Protein AF-A0A662UDS1-F1 (afdb_monomer_lite)

Foldseek 3Di:
DDDDDDDPDPPPPDPDDDDDDDDDDDDDPPDDLVCQQDPVSVQVVVVVVCVVVVWAWDDKDWDRDPSGIWIWTDTVVDIDID

Structure (mmCIF, N/CA/C/O backbone):
data_AF-A0A662UDS1-F1
#
_entry.id   AF-A0A662UDS1-F1
#
loop_
_atom_site.group_PDB
_atom_site.id
_atom_site.type_symbol
_atom_site.label_atom_id
_atom_site.label_alt_id
_atom_site.label_comp_id
_atom_site.label_asym_id
_atom_site.label_entity_id
_atom_site.label_seq_id
_atom_site.pdbx_PDB_ins_code
_atom_site.Cartn_x
_atom_site.Cartn_y
_atom_site.Cartn_z
_atom_site.occupancy
_atom_site.B_iso_or_equiv
_atom_site.auth_seq_id
_atom_site.auth_comp_id
_atom_site.auth_asym_id
_atom_site.auth_atom_id
_atom_site.pdbx_PDB_model_num
ATOM 1 N N . MET A 1 1 ? 13.491 -5.671 64.473 1.00 39.91 1 MET A N 1
ATOM 2 C CA . MET A 1 1 ? 14.237 -4.755 63.583 1.00 39.91 1 MET A CA 1
ATOM 3 C C . MET A 1 1 ? 14.499 -5.555 62.316 1.00 39.91 1 MET A C 1
ATOM 5 O O . MET A 1 1 ? 15.159 -6.571 62.428 1.00 39.91 1 MET A O 1
ATOM 9 N N . THR A 1 2 ? 13.886 -5.327 61.156 1.00 40.97 2 THR A N 1
ATOM 10 C CA . THR A 1 2 ? 13.372 -4.092 60.529 1.00 40.97 2 THR A CA 1
ATOM 11 C C . THR A 1 2 ? 12.365 -4.556 59.451 1.00 40.97 2 THR A C 1
ATOM 13 O O . THR A 1 2 ? 12.683 -5.477 58.710 1.00 40.97 2 THR A O 1
ATOM 16 N N . GLN A 1 3 ? 11.068 -4.216 59.541 1.00 43.44 3 GLN A N 1
ATOM 17 C CA . GLN A 1 3 ? 10.356 -3.257 58.659 1.00 43.44 3 GLN A CA 1
ATOM 18 C C . GLN A 1 3 ? 10.758 -3.340 57.162 1.00 43.44 3 GLN A C 1
ATOM 20 O O . GLN A 1 3 ? 11.936 -3.303 56.850 1.00 43.44 3 GLN A O 1
ATOM 25 N N . ALA A 1 4 ? 9.863 -3.387 56.171 1.00 43.44 4 ALA A N 1
ATOM 26 C CA . ALA A 1 4 ? 8.535 -2.790 56.111 1.00 43.44 4 ALA A CA 1
ATOM 27 C C . ALA A 1 4 ? 7.661 -3.402 54.997 1.00 43.44 4 ALA A C 1
ATOM 29 O O . ALA A 1 4 ? 8.145 -3.890 53.976 1.00 43.44 4 ALA A O 1
ATOM 30 N N . ALA A 1 5 ? 6.352 -3.297 55.221 1.00 51.19 5 ALA A N 1
ATOM 31 C CA . ALA A 1 5 ? 5.269 -3.540 54.286 1.00 51.19 5 ALA A CA 1
ATOM 32 C C . ALA A 1 5 ? 5.464 -2.831 52.933 1.00 51.19 5 ALA A C 1
ATOM 34 O O . ALA A 1 5 ? 5.767 -1.638 52.883 1.00 51.19 5 ALA A O 1
ATOM 35 N N . ARG A 1 6 ? 5.176 -3.543 51.839 1.00 47.00 6 ARG A N 1
ATOM 36 C CA . ARG A 1 6 ? 4.734 -2.929 50.584 1.00 47.00 6 ARG A CA 1
ATOM 37 C C . ARG A 1 6 ? 3.280 -3.313 50.361 1.00 47.00 6 ARG A C 1
ATOM 39 O O . ARG A 1 6 ? 2.929 -4.481 50.240 1.00 47.00 6 ARG A O 1
ATOM 46 N N . THR A 1 7 ? 2.459 -2.281 50.411 1.00 45.69 7 THR A N 1
ATOM 47 C CA . THR A 1 7 ? 1.012 -2.241 50.278 1.00 45.69 7 THR A CA 1
ATOM 48 C C . THR A 1 7 ? 0.554 -2.981 49.022 1.00 45.69 7 THR A C 1
ATOM 50 O O . THR A 1 7 ? 1.064 -2.732 47.930 1.00 45.69 7 THR A O 1
ATOM 53 N N . LEU A 1 8 ? -0.434 -3.863 49.191 1.00 48.06 8 LEU A N 1
ATOM 54 C CA . LEU A 1 8 ? -1.254 -4.438 48.127 1.00 48.06 8 LEU A CA 1
ATOM 55 C C . LEU A 1 8 ? -1.991 -3.306 47.394 1.00 48.06 8 LEU A C 1
ATOM 57 O O . LEU A 1 8 ? -3.115 -2.948 47.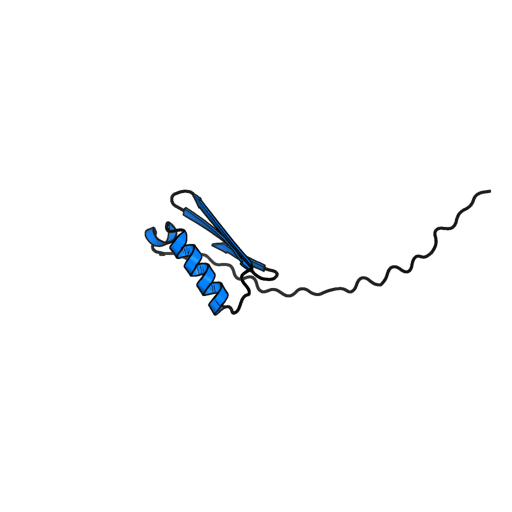737 1.00 48.06 8 LEU A O 1
ATOM 61 N N . GLY A 1 9 ? -1.336 -2.707 46.403 1.00 48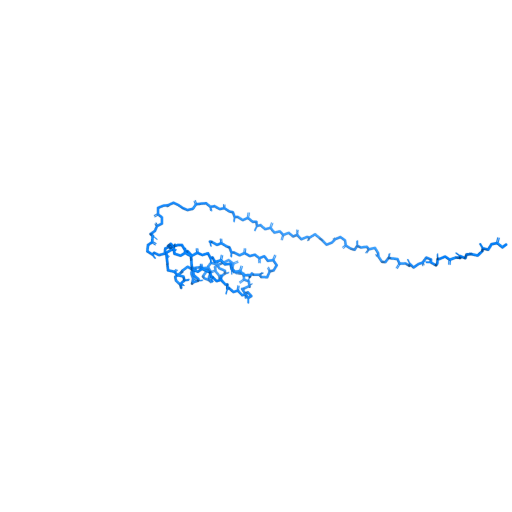.50 9 GLY A N 1
ATOM 62 C CA . GLY A 1 9 ? -2.013 -1.915 45.387 1.00 48.50 9 GLY A CA 1
ATOM 63 C C . GLY A 1 9 ? -2.819 -2.867 44.514 1.00 48.50 9 GLY A C 1
ATOM 64 O O . GLY A 1 9 ? -2.247 -3.749 43.877 1.00 48.50 9 GLY A O 1
ATOM 65 N N . VAL A 1 10 ? -4.142 -2.718 44.523 1.00 57.28 10 VAL A N 1
ATOM 66 C CA . VAL A 1 10 ? -5.064 -3.426 43.631 1.00 57.28 10 VAL A CA 1
ATOM 67 C C . VAL A 1 10 ? -4.659 -3.112 42.191 1.00 57.28 10 VAL A C 1
ATOM 69 O O . VAL A 1 10 ? -4.974 -2.048 41.662 1.00 57.28 10 VAL A O 1
ATOM 72 N N . VAL A 1 11 ? -3.918 -4.020 41.559 1.00 61.00 11 VAL A N 1
ATOM 73 C CA . VAL A 1 11 ? -3.688 -3.983 40.115 1.00 61.00 11 VAL A CA 1
ATOM 74 C C . VAL A 1 11 ? -5.027 -4.359 39.494 1.00 61.00 11 VAL A C 1
ATOM 76 O O . VAL A 1 11 ? -5.486 -5.490 39.661 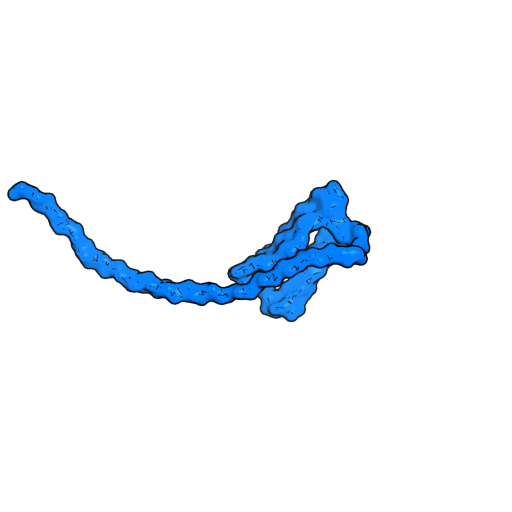1.00 61.00 11 VAL A O 1
ATOM 79 N N . ALA A 1 12 ? -5.709 -3.400 38.864 1.00 65.88 12 ALA A N 1
ATOM 80 C CA . ALA A 1 12 ? -6.924 -3.697 38.115 1.00 65.88 12 ALA A CA 1
ATOM 81 C C . ALA A 1 12 ? -6.615 -4.847 37.137 1.00 65.88 12 ALA A C 1
ATOM 83 O O . ALA A 1 12 ? -5.565 -4.802 36.486 1.00 65.88 12 ALA A O 1
ATOM 84 N N . PRO A 1 13 ? -7.463 -5.888 37.049 1.00 64.12 13 PRO A N 1
ATOM 85 C CA . PRO A 1 13 ? -7.194 -7.010 36.163 1.00 64.12 13 PRO A CA 1
ATOM 86 C C . PRO A 1 13 ? -7.034 -6.471 34.741 1.00 64.12 13 PRO A C 1
ATOM 88 O O . PRO A 1 13 ? -7.909 -5.757 34.245 1.00 64.12 13 PRO A O 1
ATOM 91 N N . TYR A 1 14 ? -5.894 -6.765 34.111 1.00 65.25 14 TYR A N 1
ATOM 92 C CA . TYR A 1 14 ? -5.631 -6.378 32.730 1.00 65.25 14 TYR A CA 1
ATOM 93 C C . TYR A 1 14 ? -6.740 -6.988 31.870 1.00 65.25 14 TYR A C 1
ATOM 95 O O . TYR A 1 14 ? -6.836 -8.209 31.743 1.00 65.25 14 TYR A O 1
ATOM 103 N N . ARG A 1 15 ? -7.649 -6.151 31.356 1.00 73.00 15 ARG A N 1
ATOM 104 C CA . ARG A 1 15 ? -8.691 -6.607 30.436 1.00 73.00 15 ARG A CA 1
ATOM 105 C C . ARG A 1 15 ? -7.986 -7.076 29.174 1.00 73.00 15 ARG A C 1
ATOM 107 O O . ARG A 1 15 ? -7.319 -6.292 28.509 1.00 73.00 15 ARG A O 1
ATOM 114 N N . GLU A 1 16 ? -8.119 -8.356 28.870 1.00 75.19 16 GLU A N 1
ATOM 115 C CA . GLU A 1 16 ? -7.546 -8.938 27.668 1.00 75.19 16 GLU A CA 1
ATOM 116 C C . GLU A 1 16 ? -8.355 -8.446 26.453 1.00 75.19 16 GLU A C 1
ATOM 118 O O . GLU A 1 16 ? -9.461 -8.918 26.180 1.00 75.19 16 GLU A O 1
ATOM 123 N N . TYR A 1 17 ? -7.850 -7.422 25.759 1.00 78.38 17 TYR A N 1
ATOM 124 C CA . TYR A 1 17 ? -8.457 -6.921 24.527 1.00 78.38 17 TYR A CA 1
ATOM 125 C C . TYR A 1 17 ? -8.018 -7.807 23.363 1.00 78.38 17 TYR A C 1
ATOM 127 O O . TYR A 1 17 ? -6.839 -7.862 23.019 1.00 78.38 17 TYR A O 1
ATOM 135 N N . LYS A 1 18 ? -8.970 -8.510 22.745 1.00 82.69 18 LYS A N 1
ATOM 136 C CA . LYS A 1 18 ? -8.709 -9.286 21.530 1.00 82.69 18 LYS A CA 1
ATOM 137 C C . LYS A 1 18 ? -8.812 -8.367 20.317 1.00 82.69 18 LYS A C 1
ATOM 139 O O . LYS A 1 18 ? -9.893 -7.863 20.022 1.00 82.69 18 LYS A O 1
ATOM 144 N N . VAL 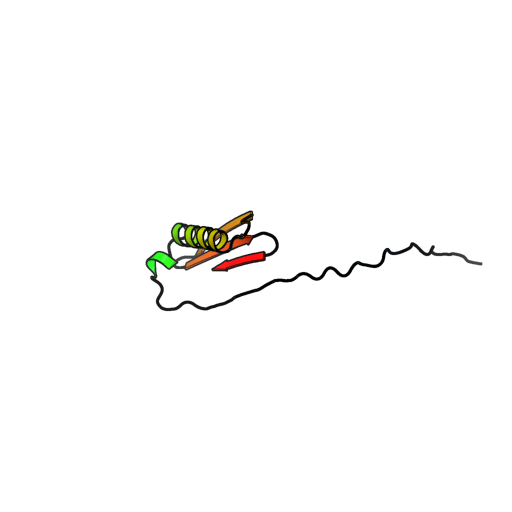A 1 19 ? -7.692 -8.168 19.630 1.00 82.75 19 VAL A N 1
ATOM 145 C CA . VAL A 1 19 ? -7.627 -7.449 18.351 1.00 82.75 19 VAL A CA 1
ATOM 146 C C . VAL A 1 19 ? -7.792 -8.465 17.224 1.00 82.75 19 VAL A C 1
ATOM 148 O O . VAL A 1 19 ? -7.102 -9.483 17.199 1.00 82.75 19 VAL A O 1
ATOM 151 N N . TYR A 1 20 ? -8.712 -8.200 16.298 1.00 86.00 20 TYR A N 1
ATOM 152 C CA . TYR A 1 20 ? -8.967 -9.060 15.144 1.00 86.00 20 TYR A CA 1
ATOM 153 C C . TYR A 1 20 ? -8.619 -8.306 13.866 1.00 86.00 20 TYR A C 1
ATOM 155 O O . TYR A 1 20 ? -9.103 -7.201 13.646 1.00 86.00 20 TYR A O 1
ATOM 163 N N . GLY A 1 21 ? -7.819 -8.924 13.002 1.00 90.38 21 GLY A N 1
ATOM 164 C CA . GLY A 1 21 ? -7.446 -8.371 11.705 1.00 90.38 21 GLY A CA 1
ATOM 165 C C . GLY A 1 21 ? -7.440 -9.452 10.632 1.00 90.38 21 GLY A C 1
ATOM 166 O O . GLY A 1 21 ? -7.291 -10.638 10.929 1.00 90.38 21 GLY A O 1
ATOM 167 N N . LYS A 1 22 ? -7.611 -9.041 9.375 1.00 92.56 22 LYS A N 1
ATOM 168 C CA . LYS A 1 22 ? -7.397 -9.895 8.203 1.00 92.56 22 LYS A CA 1
ATOM 169 C C . LYS A 1 22 ? -6.272 -9.288 7.386 1.00 92.56 22 LYS A C 1
ATOM 171 O O . LYS A 1 22 ? -6.381 -8.140 6.971 1.00 92.56 22 LYS A O 1
ATOM 176 N N . HIS A 1 23 ? -5.220 -10.063 7.161 1.00 94.38 23 HIS A N 1
ATOM 177 C CA . HIS A 1 23 ? -4.089 -9.651 6.344 1.00 94.38 23 HIS A CA 1
ATOM 178 C C . HIS A 1 23 ? -4.067 -10.508 5.081 1.00 94.38 23 HIS A C 1
ATOM 180 O O . HIS A 1 23 ? -4.033 -11.736 5.162 1.00 94.38 23 HIS A O 1
ATOM 186 N N . VAL A 1 24 ? -4.136 -9.853 3.926 1.00 95.12 24 VAL A N 1
ATOM 187 C CA . VAL A 1 24 ? -4.039 -10.488 2.612 1.00 95.12 24 VAL A CA 1
ATOM 188 C C . VAL A 1 24 ? -2.739 -10.031 1.969 1.00 95.12 24 VAL A C 1
ATOM 190 O O . VAL A 1 24 ? -2.467 -8.836 1.931 1.00 95.12 24 VAL A O 1
ATOM 193 N N . TYR A 1 25 ? -1.962 -10.982 1.462 1.00 96.25 25 TYR A N 1
ATOM 194 C CA . TYR A 1 25 ? -0.734 -10.737 0.716 1.00 96.25 25 TYR A CA 1
ATOM 195 C C . TYR A 1 25 ? -0.809 -11.461 -0.629 1.00 96.25 25 TYR A C 1
ATOM 197 O O . TYR A 1 25 ? -1.488 -12.482 -0.761 1.00 96.25 25 TYR A O 1
ATOM 205 N N . GLY A 1 26 ? -0.113 -10.937 -1.631 1.00 96.00 26 GLY A N 1
ATOM 206 C CA . GLY A 1 26 ? -0.082 -11.529 -2.961 1.00 96.00 26 GLY A CA 1
ATOM 207 C C . GLY A 1 26 ? 1.028 -10.940 -3.819 1.00 96.00 26 GLY A C 1
ATOM 208 O O . GLY A 1 26 ? 1.565 -9.879 -3.514 1.00 96.00 26 GLY A O 1
ATOM 209 N N . SER A 1 27 ? 1.358 -11.645 -4.897 1.00 96.56 27 SER A N 1
ATOM 210 C CA . SER A 1 27 ? 2.301 -11.190 -5.918 1.00 96.56 27 SER A CA 1
ATOM 211 C C . SER A 1 27 ? 1.562 -11.083 -7.245 1.00 96.56 27 SER A C 1
ATOM 213 O O . SER A 1 27 ? 0.931 -12.045 -7.686 1.00 96.56 27 SER A O 1
ATOM 215 N N . LEU A 1 28 ? 1.611 -9.903 -7.857 1.00 94.75 28 LEU A N 1
ATOM 216 C CA . LEU A 1 28 ? 0.992 -9.627 -9.150 1.00 94.75 28 LEU A CA 1
ATOM 217 C C . LEU A 1 28 ? 2.056 -9.745 -10.246 1.00 94.75 28 LEU A C 1
ATOM 219 O O . LEU A 1 28 ? 3.159 -9.223 -10.104 1.00 94.75 28 LEU A O 1
ATOM 223 N N . TYR A 1 29 ? 1.723 -10.430 -11.337 1.00 96.44 29 TYR A N 1
ATOM 224 C CA . TYR A 1 29 ? 2.607 -10.638 -12.487 1.00 96.44 29 TYR A CA 1
ATOM 225 C C . TYR A 1 29 ? 1.951 -10.086 -13.754 1.00 96.44 29 TYR A C 1
ATOM 227 O O . TYR A 1 29 ? 0.726 -10.050 -13.847 1.00 96.44 29 TYR A O 1
ATOM 235 N N . GLY A 1 30 ? 2.759 -9.666 -14.732 1.00 96.56 30 GLY A N 1
ATOM 236 C CA . GLY A 1 30 ? 2.254 -9.132 -16.005 1.00 96.56 30 GLY A CA 1
ATOM 237 C C . GLY A 1 30 ? 1.591 -7.755 -15.895 1.00 96.56 30 GLY A C 1
ATOM 238 O O . GLY A 1 30 ? 0.778 -7.406 -16.744 1.00 96.56 30 GLY A O 1
ATOM 239 N N . CYS A 1 31 ? 1.906 -6.991 -14.846 1.00 94.25 31 CYS A N 1
ATOM 240 C CA . CYS A 1 31 ? 1.485 -5.598 -14.724 1.00 94.25 31 CYS A CA 1
ATOM 241 C C . CYS A 1 31 ? 2.261 -4.712 -15.706 1.00 94.25 31 CYS A C 1
ATOM 243 O O . CYS A 1 31 ? 3.411 -5.010 -16.034 1.00 94.25 31 CYS A O 1
ATOM 245 N N . ASP A 1 32 ? 1.635 -3.620 -16.137 1.00 96.25 32 ASP A N 1
ATOM 246 C CA . ASP A 1 32 ? 2.260 -2.618 -16.997 1.00 96.25 32 ASP A CA 1
ATOM 247 C C . ASP A 1 32 ? 3.432 -1.930 -16.260 1.00 96.25 32 ASP A C 1
ATOM 249 O O . ASP A 1 32 ? 3.201 -1.288 -15.228 1.00 96.25 32 ASP A O 1
ATOM 253 N N . PRO A 1 33 ? 4.683 -2.052 -16.746 1.00 94.31 33 PRO A N 1
ATOM 254 C CA . PRO A 1 33 ? 5.845 -1.442 -16.106 1.00 94.31 33 PRO A CA 1
ATOM 255 C C . PRO A 1 33 ? 5.780 0.087 -16.024 1.00 94.31 33 PRO A C 1
ATOM 257 O O . PRO A 1 33 ? 6.339 0.656 -15.086 1.00 94.31 33 PRO A O 1
ATOM 260 N N . GLU A 1 34 ? 5.113 0.754 -16.972 1.00 94.75 34 GLU A N 1
ATOM 261 C CA . GLU A 1 34 ? 4.977 2.214 -16.958 1.00 94.75 34 GLU A CA 1
ATOM 262 C C . GLU A 1 34 ? 4.092 2.652 -15.787 1.00 94.75 34 GLU A C 1
ATOM 264 O O . GLU A 1 34 ? 4.466 3.544 -15.027 1.00 94.75 34 GLU A O 1
ATOM 269 N N . LEU A 1 35 ? 2.985 1.939 -15.558 1.00 95.06 35 LEU A N 1
ATOM 270 C CA . LEU A 1 35 ? 2.092 2.181 -14.421 1.00 95.06 35 LEU A CA 1
ATOM 271 C C . LEU A 1 35 ? 2.735 1.820 -13.077 1.00 95.06 35 LEU A C 1
ATOM 273 O O . LEU A 1 35 ? 2.510 2.508 -12.085 1.00 95.06 35 LEU A O 1
ATOM 277 N N . LEU A 1 36 ? 3.555 0.763 -13.026 1.00 94.75 36 LEU A N 1
ATOM 278 C CA . LEU A 1 36 ? 4.310 0.404 -11.815 1.00 94.75 36 LEU A CA 1
ATOM 279 C C . LEU A 1 36 ? 5.391 1.433 -11.446 1.00 94.75 36 LEU A C 1
ATOM 281 O O . LEU A 1 36 ? 5.844 1.463 -10.301 1.00 94.75 36 LEU A O 1
ATOM 285 N N . SER A 1 37 ? 5.806 2.253 -12.409 1.00 94.56 37 SER A N 1
ATOM 286 C CA . SER A 1 37 ? 6.799 3.310 -12.211 1.00 94.56 37 SER A CA 1
ATOM 287 C C . SER A 1 37 ? 6.153 4.670 -11.910 1.00 94.56 37 SER A C 1
ATOM 289 O O . SER A 1 37 ? 6.866 5.628 -11.614 1.00 94.56 37 SER A O 1
ATOM 291 N N . ASP A 1 38 ? 4.820 4.779 -11.973 1.00 95.25 38 ASP A N 1
ATOM 292 C CA . ASP A 1 38 ? 4.083 6.019 -11.728 1.00 95.25 38 ASP A CA 1
ATOM 293 C C . ASP A 1 38 ? 3.599 6.095 -10.264 1.00 95.25 38 ASP A C 1
ATOM 295 O O . ASP A 1 38 ? 2.658 5.395 -9.863 1.00 95.25 38 ASP A O 1
ATOM 299 N N . PRO A 1 39 ? 4.209 6.960 -9.431 1.00 94.81 39 PRO A N 1
ATOM 300 C CA . PRO A 1 39 ? 3.838 7.066 -8.030 1.00 94.81 39 PRO A CA 1
ATOM 301 C C . PRO A 1 39 ? 2.445 7.653 -7.801 1.00 94.81 39 PRO A C 1
ATOM 303 O O . PRO A 1 39 ? 1.814 7.298 -6.804 1.00 94.81 39 PRO A O 1
ATOM 306 N N . GLU A 1 40 ? 1.948 8.531 -8.676 1.00 95.50 40 GLU A N 1
ATOM 307 C CA . GLU A 1 40 ? 0.625 9.129 -8.490 1.00 95.50 40 GLU A CA 1
ATOM 308 C C . GLU A 1 40 ? -0.468 8.129 -8.878 1.00 95.50 40 GLU A C 1
ATOM 310 O O . GLU A 1 40 ? -1.431 7.969 -8.127 1.00 95.50 40 GLU A O 1
ATOM 315 N N . TYR A 1 41 ? -0.265 7.365 -9.959 1.00 96.44 41 TYR A N 1
ATOM 316 C CA . TYR A 1 41 ? -1.157 6.264 -10.336 1.00 96.44 41 TYR A CA 1
ATOM 317 C C . TYR A 1 41 ? -1.283 5.216 -9.220 1.00 96.44 41 TYR A C 1
ATOM 319 O O . TYR A 1 41 ? -2.389 4.824 -8.829 1.00 96.44 41 TYR A O 1
ATOM 327 N N . LEU A 1 42 ? -0.155 4.763 -8.665 1.00 96.81 42 LEU A N 1
ATOM 328 C CA . LEU A 1 42 ? -0.165 3.761 -7.598 1.00 96.81 42 LEU A CA 1
ATOM 329 C C . LEU A 1 42 ? -0.780 4.312 -6.305 1.00 96.81 42 LEU A C 1
ATOM 331 O O . LEU A 1 42 ? -1.540 3.616 -5.629 1.00 96.81 42 LEU A O 1
ATOM 335 N N . LYS A 1 43 ? -0.516 5.579 -5.971 1.00 96.88 43 LYS A N 1
ATOM 336 C CA . LYS A 1 43 ? -1.132 6.258 -4.826 1.00 96.88 43 LYS A CA 1
ATOM 337 C C . LYS A 1 43 ? -2.649 6.347 -4.986 1.00 96.88 43 LYS A C 1
ATOM 339 O O . LYS A 1 43 ? -3.373 6.011 -4.048 1.00 96.88 43 LYS A O 1
ATOM 344 N N . GLU A 1 44 ? -3.141 6.751 -6.156 1.00 97.75 44 GLU A N 1
ATOM 345 C CA . GLU A 1 44 ? -4.577 6.792 -6.447 1.00 97.75 44 GLU A CA 1
ATOM 346 C C . GLU A 1 44 ? -5.199 5.393 -6.373 1.00 97.75 44 GLU A C 1
ATOM 348 O O . GLU A 1 44 ? -6.250 5.215 -5.753 1.00 97.75 44 GLU A O 1
ATOM 353 N N . THR A 1 45 ? -4.504 4.377 -6.888 1.00 97.25 45 THR A N 1
ATOM 354 C CA . THR A 1 45 ? -4.920 2.972 -6.788 1.00 97.25 45 THR A CA 1
ATOM 355 C C . THR A 1 45 ? -5.115 2.543 -5.329 1.00 97.25 45 THR A C 1
ATOM 357 O O . THR A 1 45 ? -6.144 1.951 -4.993 1.00 97.25 45 THR A O 1
ATOM 360 N N . VAL A 1 46 ? -4.187 2.890 -4.428 1.00 97.56 46 VAL A N 1
ATOM 361 C CA . VAL A 1 46 ? -4.310 2.599 -2.987 1.00 97.56 46 VAL A CA 1
ATOM 362 C C . VAL A 1 46 ? -5.480 3.353 -2.347 1.00 97.56 46 VAL A C 1
ATOM 364 O O . VAL A 1 46 ? -6.225 2.774 -1.553 1.00 97.56 46 VAL A O 1
ATOM 367 N N . VAL A 1 47 ? -5.690 4.625 -2.702 1.00 97.81 47 VAL A N 1
ATOM 368 C CA . VAL A 1 47 ? -6.820 5.429 -2.200 1.00 97.81 47 VAL A CA 1
ATOM 369 C C . VAL A 1 47 ? -8.157 4.820 -2.627 1.00 97.81 47 VAL A C 1
ATOM 371 O O . VAL A 1 47 ? -9.073 4.680 -1.809 1.00 97.81 47 VAL A O 1
ATOM 374 N N . VAL A 1 48 ? -8.271 4.409 -3.892 1.00 98.12 48 VAL A N 1
ATOM 375 C CA . VAL A 1 48 ? -9.459 3.725 -4.414 1.00 98.12 48 VAL A CA 1
ATOM 376 C C . VAL A 1 48 ? -9.659 2.386 -3.707 1.00 98.12 48 VAL A C 1
ATOM 378 O O . VAL A 1 48 ? -10.779 2.096 -3.285 1.00 98.12 48 VAL A O 1
ATOM 381 N N . ALA A 1 49 ? -8.598 1.602 -3.498 1.00 97.19 49 ALA A N 1
ATOM 382 C CA . ALA A 1 49 ? -8.673 0.333 -2.779 1.00 97.19 49 ALA A CA 1
ATOM 383 C C . ALA A 1 49 ? -9.186 0.513 -1.339 1.00 97.19 49 ALA A C 1
ATOM 385 O O . ALA A 1 49 ? -10.105 -0.197 -0.925 1.00 97.19 49 ALA A O 1
ATOM 386 N N . ALA A 1 50 ? -8.676 1.507 -0.601 1.00 97.19 50 ALA A N 1
ATOM 387 C CA . ALA A 1 50 ? -9.157 1.834 0.742 1.00 97.19 50 ALA A CA 1
ATOM 388 C C . ALA A 1 50 ? -10.645 2.234 0.733 1.00 97.19 50 ALA A C 1
ATOM 390 O O . ALA A 1 50 ? -11.424 1.762 1.565 1.00 97.19 50 ALA A O 1
ATOM 391 N N . LYS A 1 51 ? -11.070 3.041 -0.249 1.00 97.69 51 LYS A N 1
ATOM 392 C CA . LYS A 1 51 ? -12.471 3.457 -0.416 1.00 97.69 51 LYS A CA 1
ATOM 393 C C . LYS A 1 51 ? -13.396 2.275 -0.720 1.00 97.69 51 LYS A C 1
ATOM 395 O O . LYS A 1 51 ? -14.447 2.151 -0.092 1.00 97.69 51 LYS A O 1
ATOM 400 N N . VAL A 1 52 ? -13.008 1.393 -1.644 1.00 97.94 52 VAL A N 1
ATOM 401 C CA . VAL A 1 52 ? -13.760 0.171 -1.992 1.00 97.94 52 VAL A CA 1
ATOM 402 C C . VAL A 1 52 ? -13.840 -0.774 -0.792 1.00 97.94 52 VAL A C 1
ATOM 404 O O . VAL A 1 52 ? -14.906 -1.318 -0.503 1.00 97.94 52 VAL A O 1
ATOM 407 N N . GLY A 1 53 ? -12.744 -0.904 -0.041 1.00 95.50 53 GLY A N 1
ATOM 408 C CA . GLY A 1 53 ? -12.673 -1.674 1.199 1.00 95.50 53 GLY A CA 1
ATOM 409 C C . GLY A 1 53 ? -13.416 -1.056 2.388 1.00 95.50 53 GLY A C 1
ATOM 410 O O . GLY A 1 53 ? -13.450 -1.677 3.448 1.00 95.50 53 GLY A O 1
ATOM 411 N N . LYS A 1 54 ? -14.013 0.140 2.236 1.00 96.75 54 LYS A N 1
ATOM 412 C CA . LYS A 1 54 ? -14.651 0.924 3.314 1.00 96.75 54 LYS A CA 1
ATOM 413 C C . LYS A 1 54 ? -13.717 1.157 4.511 1.00 96.75 54 LYS A C 1
ATOM 415 O O . LYS A 1 54 ? -14.150 1.135 5.661 1.00 96.75 54 LYS A O 1
ATOM 420 N N . MET A 1 55 ? -12.433 1.356 4.233 1.00 96.50 55 MET A N 1
ATOM 421 C CA . MET A 1 55 ? -11.395 1.596 5.230 1.00 96.50 55 MET A CA 1
ATOM 422 C C . MET A 1 55 ? -11.237 3.100 5.475 1.00 96.50 55 MET A C 1
ATOM 424 O O . MET A 1 55 ? -11.374 3.909 4.558 1.00 96.50 55 MET A O 1
ATOM 428 N N . THR A 1 56 ? -10.905 3.479 6.708 1.00 97.38 56 THR A N 1
ATOM 429 C CA . THR A 1 56 ? -10.575 4.869 7.049 1.00 97.38 56 THR A CA 1
ATOM 430 C C . THR A 1 56 ? -9.091 5.109 6.798 1.00 97.38 56 THR A C 1
ATOM 432 O O . THR A 1 56 ? -8.262 4.608 7.554 1.00 97.38 56 THR A O 1
ATOM 435 N N . LEU A 1 57 ? -8.763 5.860 5.745 1.00 97.31 57 LEU A N 1
ATOM 436 C CA . LEU A 1 57 ? -7.393 6.259 5.411 1.00 97.31 57 LEU A CA 1
ATOM 437 C C . LEU A 1 57 ? -6.929 7.406 6.325 1.00 97.31 57 LEU A C 1
ATOM 439 O O . LEU A 1 57 ? -7.633 8.405 6.459 1.00 97.31 57 LEU A O 1
ATOM 443 N N . LEU A 1 58 ? -5.758 7.254 6.944 1.00 97.75 58 LEU A N 1
ATOM 444 C CA . LEU A 1 58 ? -5.157 8.230 7.860 1.00 97.75 58 LEU A CA 1
ATOM 445 C C . LEU A 1 58 ? -4.002 9.001 7.213 1.00 97.75 58 LEU A C 1
ATOM 447 O O . LEU A 1 58 ? -3.947 10.221 7.326 1.00 97.75 58 LEU A O 1
ATOM 451 N N . ASP A 1 59 ? -3.087 8.300 6.543 1.00 97.56 59 ASP A N 1
ATOM 452 C CA . ASP A 1 59 ? -1.944 8.897 5.842 1.00 97.56 59 ASP A CA 1
ATOM 453 C C . ASP A 1 59 ? -1.511 7.997 4.679 1.00 97.56 59 ASP A C 1
ATOM 455 O O . ASP A 1 59 ? -1.773 6.792 4.684 1.00 97.56 59 ASP A O 1
ATOM 459 N N . ILE A 1 60 ? -0.827 8.570 3.693 1.00 97.69 60 ILE A N 1
ATOM 460 C CA . ILE A 1 60 ? -0.206 7.832 2.595 1.00 97.69 60 ILE A CA 1
ATOM 461 C C . ILE A 1 60 ? 1.173 8.411 2.300 1.00 97.69 60 ILE A C 1
ATOM 463 O O . ILE A 1 60 ? 1.343 9.618 2.125 1.00 97.69 60 ILE A O 1
ATOM 467 N N . LYS A 1 61 ? 2.173 7.535 2.238 1.00 96.88 61 LYS A N 1
ATOM 468 C CA . LYS A 1 61 ? 3.540 7.891 1.863 1.00 96.88 61 LYS A CA 1
ATOM 469 C C . LYS A 1 61 ? 4.014 6.985 0.749 1.00 96.88 61 LYS A C 1
ATOM 471 O O . LYS A 1 61 ? 3.707 5.795 0.739 1.00 96.88 61 LYS A O 1
ATOM 476 N N . TYR A 1 62 ? 4.774 7.560 -0.170 1.00 96.12 62 TYR A N 1
ATOM 477 C CA . TYR A 1 62 ? 5.430 6.814 -1.226 1.00 96.12 62 TYR A CA 1
ATOM 478 C C . TYR A 1 62 ? 6.895 7.217 -1.334 1.00 96.12 62 TYR A C 1
ATOM 480 O O . TYR A 1 62 ? 7.277 8.348 -1.023 1.00 96.12 62 TYR A O 1
ATOM 488 N N . TRP A 1 63 ? 7.702 6.275 -1.801 1.00 96.44 63 TRP A N 1
ATOM 489 C CA . TRP A 1 63 ? 9.100 6.470 -2.139 1.00 96.44 63 TRP A CA 1
ATOM 490 C C . TRP A 1 63 ? 9.307 6.010 -3.570 1.00 96.44 63 TRP A C 1
ATOM 492 O O . TRP A 1 63 ? 8.991 4.875 -3.916 1.00 96.44 63 TRP A O 1
ATOM 502 N N . HIS A 1 64 ? 9.837 6.900 -4.400 1.00 93.62 64 HIS A N 1
ATOM 503 C CA . HIS A 1 64 ? 10.194 6.572 -5.771 1.00 93.62 64 HIS A CA 1
ATOM 504 C C . HIS A 1 64 ? 11.667 6.144 -5.802 1.00 93.62 64 HIS A C 1
ATOM 506 O O . HIS A 1 64 ? 12.561 6.957 -5.563 1.00 93.62 64 HIS A O 1
ATOM 512 N N . ILE A 1 65 ? 11.905 4.855 -6.041 1.00 91.25 65 ILE A N 1
ATOM 513 C CA . ILE A 1 65 ? 13.220 4.211 -6.099 1.00 91.25 65 ILE A CA 1
ATOM 514 C C . ILE A 1 65 ? 13.381 3.638 -7.505 1.00 91.25 65 ILE A C 1
ATOM 516 O O . ILE A 1 65 ? 13.079 2.473 -7.749 1.00 91.25 65 ILE A O 1
ATOM 520 N N . TYR A 1 66 ? 13.840 4.477 -8.433 1.00 84.69 66 TYR A N 1
ATOM 521 C CA . TYR A 1 66 ? 13.842 4.169 -9.862 1.00 84.69 66 TYR A CA 1
ATOM 522 C C . TYR A 1 66 ? 14.408 2.764 -10.185 1.00 84.69 66 TYR A C 1
ATOM 524 O O . TYR A 1 66 ? 15.525 2.452 -9.758 1.00 84.69 66 TYR A O 1
ATOM 532 N N . PRO A 1 67 ? 13.682 1.925 -10.953 1.00 88.38 67 PRO A N 1
ATOM 533 C CA . PRO A 1 67 ? 12.411 2.217 -11.637 1.00 88.38 67 PRO A CA 1
ATOM 534 C C . PRO A 1 67 ? 11.142 1.981 -10.793 1.00 88.38 67 PRO A C 1
ATOM 536 O O . PRO A 1 67 ? 10.046 2.209 -11.276 1.00 88.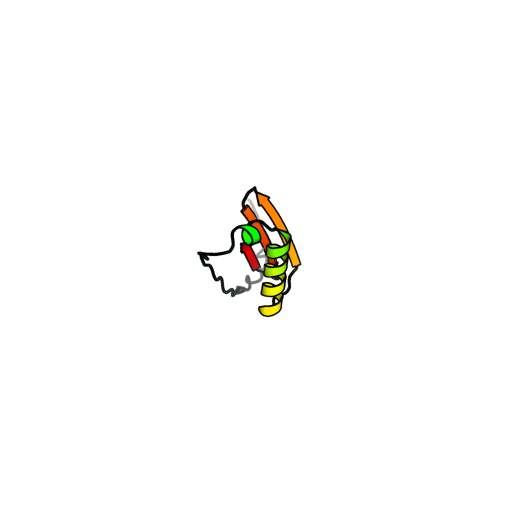38 67 PRO A O 1
ATOM 539 N N . GLY A 1 68 ? 11.257 1.491 -9.560 1.00 92.12 68 GLY A N 1
ATOM 540 C CA . GLY A 1 68 ? 10.115 1.101 -8.735 1.00 92.12 68 GLY A CA 1
ATOM 541 C C . GLY A 1 68 ? 9.561 2.210 -7.841 1.00 92.12 68 GLY A C 1
ATOM 542 O O . GLY A 1 68 ? 10.234 3.182 -7.496 1.00 92.12 68 GLY A O 1
ATOM 543 N N . VAL A 1 69 ? 8.330 2.014 -7.388 1.00 96.38 69 VAL A N 1
ATOM 544 C CA . VAL A 1 69 ? 7.682 2.832 -6.361 1.00 96.38 69 VAL A CA 1
ATOM 545 C C . VAL A 1 69 ? 7.300 1.922 -5.199 1.00 96.38 69 VAL A C 1
ATOM 547 O O . VAL A 1 69 ? 6.788 0.829 -5.413 1.00 96.38 69 VAL A O 1
ATOM 550 N N . SER A 1 70 ? 7.532 2.373 -3.970 1.00 96.69 70 SER A N 1
ATOM 551 C CA . SER A 1 70 ? 7.023 1.721 -2.759 1.00 96.69 70 SER A CA 1
ATOM 552 C C . SER A 1 70 ? 5.998 2.622 -2.092 1.00 96.69 70 SER A C 1
ATOM 554 O O . SER A 1 70 ? 6.286 3.800 -1.870 1.00 96.69 70 SER A O 1
ATOM 556 N N . ILE A 1 71 ? 4.826 2.088 -1.748 1.00 97.50 71 ILE A N 1
ATOM 557 C CA . ILE A 1 71 ? 3.742 2.853 -1.120 1.00 97.50 71 ILE A CA 1
ATOM 558 C C . ILE A 1 71 ? 3.319 2.205 0.191 1.00 97.50 71 ILE A C 1
ATOM 560 O O . ILE A 1 71 ? 3.137 0.995 0.284 1.00 97.50 71 ILE A O 1
ATOM 564 N N . VAL A 1 72 ? 3.106 3.041 1.206 1.00 97.88 72 VAL A N 1
ATOM 565 C CA . VAL A 1 72 ? 2.502 2.654 2.479 1.00 97.88 72 VAL A CA 1
ATOM 566 C C . VAL A 1 72 ? 1.343 3.599 2.772 1.00 97.88 72 VAL A C 1
ATOM 568 O O . VAL A 1 72 ? 1.535 4.800 2.966 1.00 97.88 72 VAL A O 1
ATOM 571 N N . ALA A 1 73 ? 0.136 3.049 2.838 1.00 98.00 73 ALA A N 1
ATOM 572 C CA . ALA A 1 73 ? -1.047 3.730 3.335 1.00 98.00 73 ALA A CA 1
ATOM 573 C C . ALA A 1 73 ? -1.389 3.232 4.735 1.00 98.00 73 ALA A C 1
ATOM 575 O O . ALA A 1 73 ? -1.561 2.035 4.965 1.00 98.00 73 ALA A O 1
ATOM 576 N N . ILE A 1 74 ? -1.520 4.168 5.668 1.00 98.00 74 ILE A N 1
ATOM 577 C CA . ILE A 1 74 ? -1.969 3.900 7.027 1.00 98.00 74 ILE A CA 1
ATOM 578 C C . ILE A 1 74 ? -3.487 4.009 7.047 1.00 98.00 74 ILE A C 1
ATOM 580 O O . ILE A 1 74 ? -4.047 5.056 6.723 1.00 98.00 74 ILE A O 1
ATOM 584 N N . ILE A 1 75 ? -4.147 2.930 7.452 1.00 97.12 75 ILE A N 1
ATOM 585 C CA . ILE A 1 75 ? -5.587 2.906 7.716 1.00 97.12 75 ILE A CA 1
ATOM 586 C C . ILE A 1 75 ? -5.817 2.725 9.215 1.00 97.12 75 ILE A C 1
ATOM 588 O O . ILE A 1 75 ? -4.894 2.376 9.953 1.00 97.12 75 ILE A O 1
ATOM 592 N N . LEU A 1 76 ? -7.038 2.967 9.687 1.00 95.75 76 LEU A N 1
ATOM 593 C CA . LEU A 1 76 ? -7.365 2.795 11.102 1.00 95.75 76 LEU A CA 1
ATOM 594 C C . LEU A 1 76 ? -7.005 1.369 11.570 1.00 95.75 76 LEU A C 1
ATOM 596 O O . LEU A 1 76 ? -7.573 0.394 11.083 1.00 95.75 76 LEU A O 1
ATOM 600 N N . GLU A 1 77 ? -6.033 1.281 12.486 1.00 92.50 77 GLU A N 1
ATOM 601 C CA . GLU A 1 77 ? -5.515 0.044 13.100 1.00 92.50 77 GLU A CA 1
ATOM 602 C C . GLU A 1 77 ? -4.816 -0.956 12.144 1.00 92.50 77 GLU A C 1
ATOM 604 O O . GLU A 1 77 ? -4.583 -2.105 12.522 1.00 92.50 77 GLU A O 1
ATOM 609 N N . SER A 1 78 ? -4.435 -0.556 10.919 1.00 95.12 78 SER A N 1
ATOM 610 C CA . SER A 1 78 ? -3.730 -1.437 9.966 1.00 95.12 78 SER A CA 1
ATOM 611 C C . SER A 1 78 ? -2.980 -0.661 8.859 1.00 95.12 78 SER A C 1
ATOM 613 O O . SER A 1 78 ? -2.668 0.518 9.018 1.00 95.12 78 SER A O 1
ATOM 615 N N . HIS A 1 79 ? -2.645 -1.314 7.743 1.00 96.62 79 HIS A N 1
ATOM 616 C CA . HIS A 1 79 ? -1.957 -0.710 6.598 1.00 96.62 79 HIS A CA 1
ATOM 617 C C . HIS A 1 79 ? -2.311 -1.388 5.264 1.00 96.62 79 HIS A C 1
ATOM 619 O O . HIS A 1 79 ? -2.750 -2.535 5.233 1.00 96.62 79 HIS A O 1
ATOM 625 N N . ILE A 1 80 ? -2.070 -0.674 4.162 1.00 97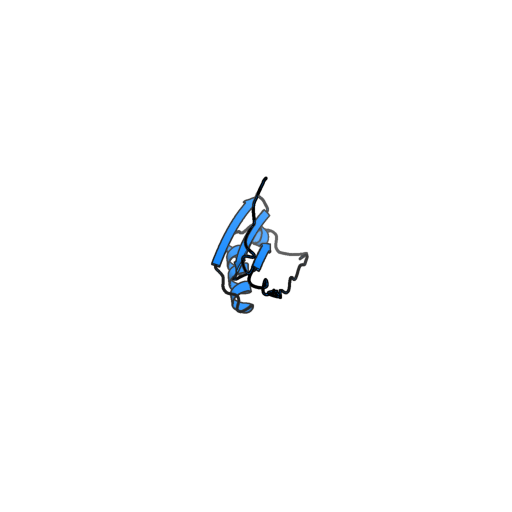.31 80 ILE A N 1
ATOM 626 C CA . ILE A 1 80 ? -2.028 -1.201 2.791 1.00 97.31 80 ILE A CA 1
ATOM 627 C C . ILE A 1 80 ? -0.652 -0.860 2.222 1.00 97.31 80 ILE A C 1
ATOM 629 O O . ILE A 1 80 ? -0.227 0.294 2.299 1.00 97.31 80 ILE A O 1
ATOM 633 N N . THR A 1 81 ? 0.038 -1.845 1.655 1.00 96.94 81 THR A N 1
ATOM 634 C CA . THR A 1 81 ? 1.382 -1.664 1.095 1.00 96.94 81 THR A CA 1
ATOM 635 C C . THR A 1 81 ? 1.500 -2.311 -0.269 1.00 96.94 81 THR A C 1
ATOM 637 O O . THR A 1 81 ? 0.975 -3.411 -0.462 1.00 96.94 81 THR A O 1
ATOM 640 N N . ILE A 1 82 ? 2.208 -1.640 -1.176 1.00 93.69 82 ILE A N 1
ATOM 641 C CA . ILE A 1 82 ? 2.548 -2.142 -2.510 1.00 93.69 82 ILE A CA 1
ATOM 642 C C . ILE A 1 82 ? 4.004 -1.806 -2.822 1.00 93.69 82 ILE A C 1
ATOM 644 O O . ILE A 1 82 ? 4.434 -0.686 -2.447 1.00 93.69 82 ILE A O 1
#

Secondary structure (DSSP, 8-state):
-----------------------------S--HHHHT-HHHHHHHHHHHHHHTT--EEEEEEEEETTEEEEEEEETTEEEE-

pLDDT: mean 86.98, std 17.18, range [39.91, 98.12]

Radius of gyration: 22.86 Å; chains: 1; bounding box: 29×21×81 Å

Sequence (82 aa):
MTQAARTLGVVAPYREYKVYGKHVYGSLYGCDPELLSDPEYLKETVVVAAKVGKMTLLDIKYWHIYPGVSIVAIILESHITI